Protein AF-A0AAV5I3E5-F1 (afdb_monomer)

Foldseek 3Di:
DDDDDPPPVVVVVVVVPVVVVVVVVVVVVVVVVVVVVVVVVVVVVVVVVVVVVVVVCVVCVVVPPPPVNDPPVPDDPVNVVVVVVVVVVVVVVVVVVVVVVVPDPPPPPPPPPDPDDDDDDDDDDDDDD

Mean predicted aligned error: 20.54 Å

Sequence (129 aa):
MVPSSKHRSGIEKKSNEPEALCGVELKSAVNLVLLTRQHNELFSQLEAEKEKERMWDQMLAPHGTGWWNKPADQLSQDELNQINSLRESVHNVLQQKLRVRDSNPVETSTSTATTANGNGRLRRQRRRR

Structure (mmCIF, N/CA/C/O backbone):
data_AF-A0AAV5I3E5-F1
#
_entry.id   AF-A0AAV5I3E5-F1
#
loop_
_atom_site.group_PDB
_atom_site.id
_atom_site.type_symbol
_atom_site.label_atom_id
_atom_site.label_alt_id
_atom_site.label_comp_id
_atom_site.label_asym_id
_atom_site.label_entity_id
_atom_site.label_seq_id
_atom_site.pdbx_PDB_ins_code
_atom_site.Cartn_x
_atom_site.Cartn_y
_atom_site.Cartn_z
_atom_site.occupancy
_atom_site.B_iso_or_equiv
_atom_site.auth_seq_id
_atom_site.auth_comp_id
_atom_site.auth_asym_id
_atom_site.auth_atom_id
_atom_site.pdbx_PDB_model_num
ATOM 1 N N . MET A 1 1 ? 28.102 -6.364 -84.288 1.00 38.59 1 MET A N 1
ATOM 2 C CA . MET A 1 1 ? 27.951 -7.516 -83.370 1.00 38.59 1 MET A CA 1
ATOM 3 C C . MET A 1 1 ? 27.974 -6.996 -81.946 1.00 38.59 1 MET A C 1
ATOM 5 O O . MET A 1 1 ? 28.990 -6.464 -81.531 1.00 38.59 1 MET A O 1
ATOM 9 N N . VAL A 1 2 ? 26.853 -7.094 -81.232 1.00 53.25 2 VAL A N 1
ATOM 10 C CA . VAL A 1 2 ? 26.771 -6.828 -79.787 1.00 53.25 2 VAL A CA 1
ATOM 11 C C . VAL A 1 2 ? 26.312 -8.119 -79.124 1.00 53.25 2 VAL A C 1
ATOM 13 O O . VAL A 1 2 ? 25.297 -8.670 -79.550 1.00 53.25 2 VAL A O 1
ATOM 16 N N . PRO A 1 3 ? 27.019 -8.583 -78.083 1.00 50.06 3 PRO A N 1
ATOM 17 C CA . PRO A 1 3 ? 26.295 -9.177 -76.969 1.00 50.06 3 PRO A CA 1
ATOM 18 C C . PRO A 1 3 ? 26.981 -8.869 -75.627 1.00 50.06 3 PRO A C 1
ATOM 20 O O . PRO A 1 3 ? 27.717 -9.692 -75.103 1.00 50.06 3 PRO A O 1
ATOM 23 N N . SER A 1 4 ? 26.698 -7.709 -75.029 1.00 49.34 4 SER A N 1
ATOM 24 C CA . SER A 1 4 ? 27.114 -7.401 -73.646 1.00 49.34 4 SER A CA 1
ATOM 25 C C . SER A 1 4 ? 25.978 -6.738 -72.872 1.00 49.34 4 SER A C 1
ATOM 27 O O . SER A 1 4 ? 26.098 -5.617 -72.399 1.00 49.34 4 SER A O 1
ATOM 29 N N . SER A 1 5 ? 24.823 -7.402 -72.788 1.00 54.69 5 SER A N 1
ATOM 30 C CA . SER A 1 5 ? 23.676 -6.880 -72.019 1.00 54.69 5 SER A CA 1
ATOM 31 C C . SER A 1 5 ? 23.059 -7.901 -71.050 1.00 54.69 5 SER A C 1
ATOM 33 O O . SER A 1 5 ? 22.254 -7.539 -70.202 1.00 54.69 5 SER A O 1
ATOM 35 N N . LYS A 1 6 ? 23.484 -9.174 -71.075 1.00 56.75 6 LYS A N 1
ATOM 36 C CA . LYS A 1 6 ? 22.843 -10.240 -70.276 1.00 56.75 6 LYS A CA 1
ATOM 37 C C . LYS A 1 6 ? 23.505 -10.593 -68.942 1.00 56.75 6 LYS A C 1
ATOM 39 O O . LYS A 1 6 ? 22.878 -11.275 -68.143 1.00 56.75 6 LYS A O 1
ATOM 44 N N . HIS A 1 7 ? 24.708 -10.095 -68.650 1.00 52.94 7 HIS A N 1
ATOM 45 C CA . HIS A 1 7 ? 25.375 -10.372 -67.367 1.00 52.94 7 HIS A CA 1
ATOM 46 C C . HIS A 1 7 ? 25.191 -9.285 -66.302 1.00 52.94 7 HIS A C 1
ATOM 48 O O . HIS A 1 7 ? 25.436 -9.554 -65.132 1.00 52.94 7 HIS A O 1
ATOM 54 N N . ARG A 1 8 ? 24.715 -8.083 -66.655 1.00 49.44 8 ARG A N 1
ATOM 55 C CA . ARG A 1 8 ? 24.600 -6.975 -65.688 1.00 49.44 8 ARG A CA 1
ATOM 56 C C . ARG A 1 8 ? 23.406 -7.127 -64.734 1.00 49.44 8 ARG A C 1
ATOM 58 O O . ARG A 1 8 ? 23.521 -6.798 -63.561 1.00 49.44 8 ARG A O 1
ATOM 65 N N . SER A 1 9 ? 22.298 -7.721 -65.188 1.00 54.50 9 SER A N 1
ATOM 66 C CA . SER A 1 9 ? 21.077 -7.862 -64.374 1.00 54.50 9 SER A CA 1
ATOM 67 C C . SER A 1 9 ? 21.142 -8.959 -63.302 1.00 54.50 9 SER A C 1
ATOM 69 O O . SER A 1 9 ? 20.254 -9.037 -62.456 1.00 54.50 9 SER A O 1
ATOM 71 N N . GLY A 1 10 ? 22.145 -9.845 -63.350 1.00 51.12 10 GLY A N 1
ATOM 72 C CA . GLY A 1 10 ? 22.320 -10.921 -62.366 1.00 51.12 10 GLY A CA 1
ATOM 73 C C . GLY A 1 10 ? 23.132 -10.510 -61.137 1.00 51.12 10 GLY A C 1
ATOM 74 O O . GLY A 1 10 ? 23.015 -11.145 -60.092 1.00 51.12 10 GLY A O 1
ATOM 75 N N . ILE A 1 11 ? 23.943 -9.456 -61.254 1.00 53.44 11 ILE A N 1
ATOM 76 C CA . ILE A 1 11 ? 24.866 -9.014 -60.199 1.00 53.44 11 ILE A CA 1
ATOM 77 C C . ILE A 1 11 ? 24.161 -8.011 -59.276 1.00 53.44 11 ILE A C 1
ATOM 79 O O . ILE A 1 11 ? 24.273 -8.110 -58.060 1.00 53.44 11 ILE A O 1
ATOM 83 N N . GLU A 1 12 ? 23.324 -7.132 -59.833 1.00 52.16 12 GLU A N 1
ATOM 84 C CA . GLU A 1 12 ? 22.572 -6.133 -59.056 1.00 52.16 12 GLU A CA 1
ATOM 85 C C . GLU A 1 12 ? 21.442 -6.752 -58.207 1.00 52.16 12 GLU A C 1
ATOM 87 O O . GLU A 1 12 ? 21.050 -6.182 -57.195 1.00 52.16 12 GLU A O 1
ATOM 92 N N . LYS A 1 13 ? 20.957 -7.958 -58.546 1.00 54.66 13 LYS A N 1
ATOM 93 C CA . LYS A 1 13 ? 19.982 -8.678 -57.703 1.00 54.66 13 LYS A CA 1
ATOM 94 C C . LYS A 1 13 ? 20.605 -9.332 -56.466 1.00 54.66 13 LYS A C 1
ATOM 96 O O . LYS A 1 13 ? 19.914 -9.482 -55.470 1.00 54.66 13 LYS A O 1
ATOM 101 N N . LYS A 1 14 ? 21.893 -9.691 -56.508 1.00 52.44 14 LYS A N 1
ATOM 102 C CA . LYS A 1 14 ? 22.585 -10.378 -55.401 1.00 52.44 14 LYS A CA 1
ATOM 103 C C . LYS A 1 14 ? 23.142 -9.427 -54.337 1.00 52.44 14 LYS A C 1
ATOM 105 O O . LYS A 1 14 ? 23.411 -9.869 -53.228 1.00 52.44 14 LYS A O 1
ATOM 110 N N . SER A 1 15 ? 23.298 -8.139 -54.652 1.00 51.66 15 SER A N 1
ATOM 111 C CA . SER A 1 15 ? 23.764 -7.133 -53.684 1.00 51.66 15 SER A CA 1
ATOM 112 C C . SER A 1 15 ? 22.662 -6.565 -52.789 1.00 51.66 15 SER A C 1
ATOM 114 O O . SER A 1 15 ? 22.979 -6.087 -51.709 1.00 51.66 15 SER A O 1
ATOM 116 N N . ASN A 1 16 ? 21.387 -6.662 -53.179 1.00 52.38 16 ASN A N 1
ATOM 117 C CA . ASN A 1 16 ? 20.273 -6.085 -52.406 1.00 52.38 16 ASN A CA 1
ATOM 118 C C . ASN A 1 16 ? 19.629 -7.076 -51.416 1.00 52.38 16 ASN A C 1
ATOM 120 O O . ASN A 1 16 ? 18.794 -6.693 -50.603 1.00 52.38 16 ASN A O 1
ATOM 124 N N . GLU A 1 17 ? 19.990 -8.358 -51.490 1.00 50.38 17 GLU A N 1
ATOM 125 C CA . GLU A 1 17 ? 19.449 -9.428 -50.645 1.00 50.38 17 GLU A CA 1
ATOM 126 C C . GLU A 1 17 ? 20.109 -9.543 -49.244 1.00 50.38 17 GLU A C 1
ATOM 128 O O . GLU A 1 17 ? 19.377 -9.770 -48.278 1.00 50.38 17 GLU A O 1
ATOM 133 N N . PRO A 1 18 ? 21.433 -9.324 -49.047 1.00 52.28 18 PRO A N 1
ATOM 134 C CA . PRO A 1 18 ? 22.036 -9.437 -47.712 1.00 52.28 18 PRO A CA 1
ATOM 135 C C . PRO A 1 18 ? 21.718 -8.252 -46.781 1.00 52.28 18 PRO A C 1
ATOM 137 O O . PRO A 1 18 ? 21.703 -8.419 -45.562 1.00 52.28 18 PRO A O 1
ATOM 140 N N . GLU A 1 19 ? 21.419 -7.065 -47.321 1.00 50.47 19 GLU A N 1
ATOM 141 C CA . GLU A 1 19 ? 21.086 -5.880 -46.510 1.00 50.47 19 GLU A CA 1
ATOM 142 C C . GLU A 1 19 ? 19.717 -6.007 -45.820 1.00 50.47 19 GLU A C 1
ATOM 144 O O . GLU A 1 19 ? 19.537 -5.554 -44.686 1.00 50.47 19 GLU A O 1
ATOM 149 N N . ALA A 1 20 ? 18.761 -6.685 -46.463 1.00 54.69 20 ALA A N 1
ATOM 150 C CA . ALA A 1 20 ? 17.435 -6.917 -45.899 1.00 54.69 20 ALA A CA 1
ATOM 151 C C . ALA A 1 20 ? 17.461 -7.900 -44.714 1.00 54.69 20 ALA A C 1
ATOM 153 O O . ALA A 1 20 ? 16.724 -7.707 -43.746 1.00 54.69 20 ALA A O 1
ATOM 154 N N . LEU A 1 21 ? 18.330 -8.918 -44.759 1.00 54.97 21 LEU A N 1
ATOM 155 C CA . LEU A 1 21 ? 18.473 -9.920 -43.695 1.00 54.97 21 LEU A CA 1
ATOM 156 C C . LEU A 1 21 ? 19.111 -9.323 -42.429 1.00 54.97 21 LEU A C 1
ATOM 158 O O . LEU A 1 21 ? 18.568 -9.487 -41.337 1.00 54.97 21 LEU A O 1
ATOM 162 N N . CYS A 1 22 ? 20.168 -8.518 -42.582 1.00 64.25 22 CYS A N 1
ATOM 163 C CA . CYS A 1 22 ? 20.803 -7.798 -41.469 1.00 64.25 22 CYS A CA 1
ATOM 164 C C . CYS A 1 22 ? 19.828 -6.818 -40.783 1.00 64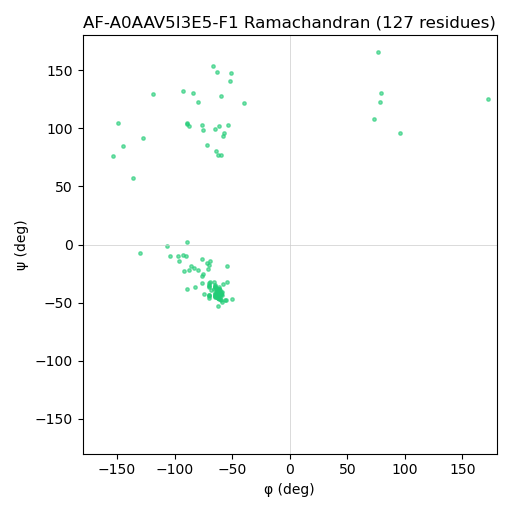.25 22 CYS A C 1
ATOM 166 O O . CYS A 1 22 ? 19.778 -6.712 -39.557 1.00 64.25 22 CYS A O 1
ATOM 168 N N . GLY A 1 23 ? 18.974 -6.144 -41.562 1.00 63.12 23 GLY A N 1
ATOM 169 C CA . GLY A 1 23 ? 17.972 -5.221 -41.026 1.00 63.12 23 GLY A CA 1
ATOM 170 C C . GLY A 1 23 ? 16.889 -5.888 -40.166 1.00 63.12 23 GLY A C 1
ATOM 171 O O . GLY A 1 23 ? 16.393 -5.267 -39.225 1.00 63.12 23 GLY A O 1
ATOM 172 N N . VAL A 1 24 ? 16.510 -7.136 -40.459 1.00 70.62 24 VAL A N 1
ATOM 173 C CA . VAL A 1 24 ? 15.526 -7.894 -39.662 1.00 70.62 24 VAL A CA 1
ATOM 174 C C . VAL A 1 24 ? 16.144 -8.376 -38.349 1.00 70.62 24 VAL A C 1
ATOM 176 O O . VAL A 1 24 ? 15.527 -8.217 -37.293 1.00 70.62 24 VAL A O 1
ATOM 179 N N . GLU A 1 25 ? 17.376 -8.882 -38.390 1.00 71.31 25 GLU A N 1
ATOM 180 C CA . GLU A 1 25 ? 18.116 -9.317 -37.199 1.00 71.31 25 GLU A CA 1
ATOM 181 C C . GLU A 1 25 ? 18.383 -8.150 -36.237 1.00 71.31 25 GLU A C 1
ATOM 183 O O . GLU A 1 25 ? 18.131 -8.267 -35.036 1.00 71.31 25 GLU A O 1
ATOM 188 N N . LEU A 1 26 ? 18.778 -6.984 -36.763 1.00 74.00 26 LEU A N 1
ATOM 189 C CA . LEU A 1 26 ? 18.964 -5.766 -35.970 1.00 74.00 26 LEU A CA 1
ATOM 190 C C . LEU A 1 26 ? 17.660 -5.286 -35.322 1.00 74.00 26 LEU A C 1
ATOM 192 O O . LEU A 1 26 ? 17.652 -4.948 -34.140 1.00 74.00 26 LEU A O 1
ATOM 196 N N . LYS A 1 27 ? 16.538 -5.285 -36.053 1.00 80.81 27 LYS A N 1
ATOM 197 C CA . LYS A 1 27 ? 15.224 -4.916 -35.491 1.00 80.81 27 LYS A CA 1
ATOM 198 C C . LYS A 1 27 ? 14.794 -5.873 -34.382 1.00 80.81 27 LYS A C 1
ATOM 200 O O . LYS A 1 27 ? 14.313 -5.424 -33.345 1.00 80.81 27 LYS A O 1
ATOM 205 N N . SER A 1 28 ? 14.987 -7.175 -34.582 1.00 81.31 28 SER A N 1
ATOM 206 C CA . SER A 1 28 ? 14.678 -8.185 -33.569 1.00 81.31 28 SER A CA 1
ATOM 207 C C . SER A 1 28 ? 15.538 -8.002 -32.314 1.00 81.31 28 SER A C 1
ATOM 209 O O . SER A 1 28 ? 15.015 -8.033 -31.201 1.00 81.31 28 SER A O 1
ATOM 211 N N . ALA A 1 29 ? 16.836 -7.738 -32.479 1.00 83.81 29 ALA A N 1
ATOM 212 C CA . ALA A 1 29 ? 17.748 -7.476 -31.369 1.00 83.81 29 ALA A CA 1
ATOM 213 C C . ALA A 1 29 ? 17.379 -6.196 -30.597 1.00 83.81 29 ALA A C 1
ATOM 215 O O . ALA A 1 29 ? 17.322 -6.212 -29.369 1.00 83.81 29 ALA A O 1
ATOM 216 N N . VAL A 1 30 ? 17.062 -5.101 -31.299 1.00 86.25 30 VAL A N 1
ATOM 217 C CA . VAL A 1 30 ? 16.616 -3.840 -30.678 1.00 86.25 30 VAL A CA 1
ATOM 218 C C . VAL A 1 30 ? 15.314 -4.037 -29.900 1.00 86.25 30 VAL A C 1
ATOM 220 O O . VAL A 1 30 ? 15.204 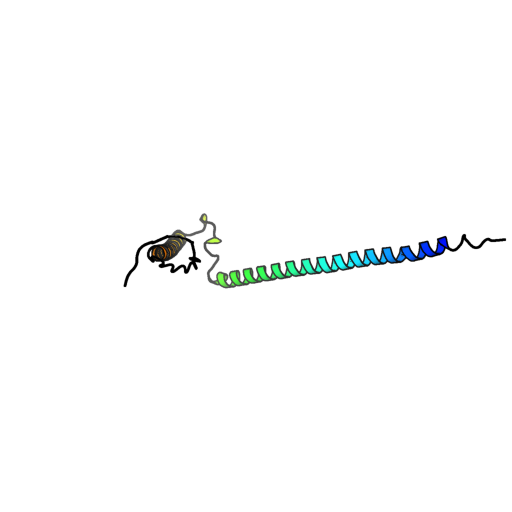-3.572 -28.765 1.00 86.25 30 VAL A O 1
ATOM 223 N N . ASN A 1 31 ? 14.353 -4.770 -30.466 1.00 90.00 31 ASN A N 1
ATOM 224 C CA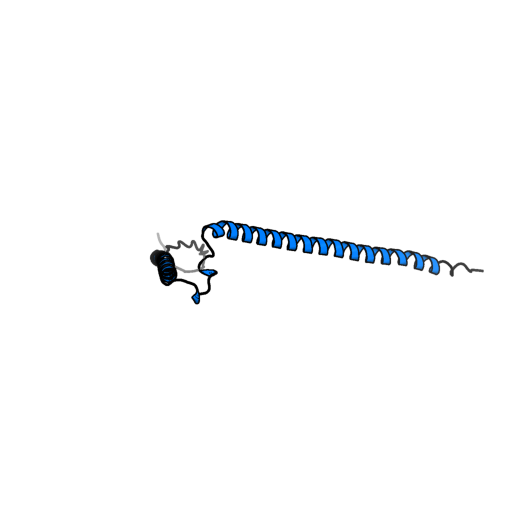 . ASN A 1 31 ? 13.094 -5.079 -29.789 1.00 90.00 31 ASN A CA 1
ATOM 225 C C . ASN A 1 31 ? 13.313 -5.925 -28.530 1.00 90.00 31 ASN A C 1
ATOM 227 O O . ASN A 1 31 ? 12.691 -5.661 -27.504 1.00 90.00 31 ASN A O 1
ATOM 231 N N . LEU A 1 32 ? 14.225 -6.900 -28.576 1.00 90.38 32 LEU A N 1
ATOM 232 C CA . LEU A 1 32 ? 14.568 -7.738 -27.428 1.00 90.38 32 LEU A CA 1
ATOM 233 C C . LEU A 1 32 ? 15.209 -6.918 -26.302 1.00 90.38 32 LEU A C 1
ATOM 235 O O . LEU A 1 32 ? 14.825 -7.060 -25.141 1.00 90.38 32 LEU A O 1
ATOM 239 N N . VAL A 1 33 ? 16.146 -6.025 -26.630 1.00 92.69 33 VAL A N 1
ATOM 240 C CA . VAL A 1 33 ? 16.779 -5.128 -25.650 1.00 92.69 33 VAL A CA 1
ATOM 241 C C . VAL A 1 33 ? 15.754 -4.179 -25.031 1.00 92.69 33 VAL A C 1
ATOM 243 O O . VAL A 1 33 ? 15.747 -3.992 -23.813 1.00 92.69 33 VAL A O 1
ATOM 246 N N . LEU A 1 34 ? 14.861 -3.606 -25.841 1.00 92.12 34 LEU A N 1
ATOM 247 C CA . LEU A 1 34 ? 13.807 -2.722 -25.347 1.00 92.12 34 LEU A CA 1
ATOM 248 C C . LEU A 1 34 ? 12.841 -3.464 -24.419 1.00 92.12 34 LEU A C 1
ATOM 250 O O . LEU A 1 34 ? 12.532 -2.966 -23.337 1.00 92.12 34 LEU A O 1
ATOM 254 N N . LEU A 1 35 ? 12.415 -4.664 -24.810 1.00 93.19 35 LEU A N 1
ATOM 255 C CA . LEU A 1 35 ? 11.531 -5.500 -24.004 1.00 93.19 35 LEU A CA 1
ATOM 256 C C . LEU A 1 35 ? 12.193 -5.902 -22.682 1.00 93.19 35 LEU A C 1
ATOM 258 O O . LEU A 1 35 ? 11.573 -5.822 -21.626 1.00 93.19 35 LEU A O 1
ATOM 262 N N . THR A 1 36 ? 13.476 -6.263 -22.723 1.00 94.50 36 THR A N 1
ATOM 263 C CA . THR A 1 36 ? 14.264 -6.599 -21.528 1.00 94.50 36 THR A CA 1
ATOM 264 C C . THR A 1 36 ? 14.373 -5.398 -20.593 1.00 94.50 36 THR A C 1
ATOM 266 O O . THR A 1 36 ? 14.216 -5.529 -19.382 1.00 94.50 36 THR A O 1
ATOM 269 N N . ARG A 1 37 ? 14.582 -4.199 -21.147 1.00 94.88 37 ARG A N 1
ATOM 270 C CA . ARG A 1 37 ? 14.594 -2.958 -20.370 1.00 94.88 37 ARG A CA 1
ATOM 271 C C . ARG A 1 37 ? 13.244 -2.693 -19.705 1.00 94.88 37 ARG A C 1
ATOM 273 O O . ARG A 1 37 ? 13.225 -2.357 -18.529 1.00 94.88 37 ARG A O 1
ATOM 280 N N . GLN A 1 38 ? 12.138 -2.845 -20.432 1.00 95.44 38 GLN A N 1
ATOM 281 C CA . GLN A 1 38 ? 10.793 -2.673 -19.872 1.00 95.44 38 GLN A CA 1
ATOM 282 C C . GLN A 1 38 ? 10.508 -3.683 -18.760 1.00 95.44 38 GLN A C 1
ATOM 284 O O . GLN A 1 38 ? 9.992 -3.310 -17.712 1.00 95.44 38 GLN A O 1
ATOM 289 N N . HIS A 1 39 ? 10.889 -4.943 -18.966 1.00 95.06 39 HIS A N 1
ATOM 290 C CA . HIS A 1 39 ? 10.771 -5.976 -17.946 1.00 95.06 39 HIS A CA 1
ATOM 291 C C . HIS A 1 39 ? 11.564 -5.608 -16.687 1.00 95.06 39 HIS A C 1
ATOM 293 O O . HIS A 1 39 ? 11.016 -5.643 -15.592 1.00 95.06 39 HIS A O 1
ATOM 299 N N . ASN A 1 40 ? 12.828 -5.207 -16.836 1.00 95.75 40 ASN A N 1
ATOM 300 C CA . ASN A 1 40 ? 13.679 -4.846 -15.702 1.00 95.75 40 ASN A CA 1
ATOM 301 C C . ASN A 1 40 ? 13.171 -3.606 -14.959 1.00 95.75 40 ASN A C 1
ATOM 303 O O . ASN A 1 40 ? 13.248 -3.560 -13.736 1.00 95.75 40 ASN A O 1
ATOM 307 N N . GLU A 1 41 ? 12.628 -2.625 -15.680 1.00 96.44 41 GLU A N 1
ATOM 308 C CA . GLU A 1 41 ? 12.006 -1.441 -15.087 1.00 96.44 41 GLU A CA 1
ATOM 309 C C . GLU A 1 41 ? 10.791 -1.825 -14.232 1.00 96.44 41 GLU A C 1
ATOM 311 O O . GLU A 1 41 ? 10.734 -1.498 -13.049 1.00 96.44 41 GLU A O 1
ATOM 316 N N . LEU A 1 42 ? 9.851 -2.588 -14.800 1.00 95.81 42 LEU A N 1
ATOM 317 C CA . LEU A 1 42 ? 8.669 -3.059 -14.072 1.00 95.81 42 LEU A CA 1
ATOM 318 C C . LEU A 1 42 ? 9.050 -3.956 -12.890 1.00 95.81 42 LEU A C 1
ATOM 320 O O . LEU A 1 42 ? 8.461 -3.856 -11.816 1.00 95.81 42 LEU A O 1
ATOM 324 N N . PHE A 1 43 ? 10.065 -4.800 -13.062 1.00 96.44 43 PHE A N 1
ATOM 325 C CA . PHE A 1 43 ? 10.583 -5.648 -11.998 1.00 96.44 43 PHE A CA 1
ATOM 326 C C . PHE A 1 43 ? 11.197 -4.821 -10.861 1.00 96.44 43 PHE A C 1
ATOM 328 O O . PHE A 1 43 ? 10.936 -5.095 -9.694 1.00 96.44 43 PHE A O 1
ATOM 335 N N . SER A 1 44 ? 11.953 -3.765 -11.178 1.00 95.31 44 SER A N 1
ATOM 336 C CA . SER A 1 44 ? 12.506 -2.857 -10.169 1.00 95.31 44 SER A CA 1
ATOM 337 C C . SER A 1 44 ? 11.415 -2.107 -9.408 1.00 95.31 44 SER A C 1
ATOM 339 O O . SER A 1 44 ? 11.552 -1.893 -8.205 1.00 95.31 44 SER A O 1
ATOM 341 N N . GLN A 1 45 ? 10.343 -1.695 -10.088 1.00 96.31 45 GLN A N 1
ATOM 342 C CA . GLN A 1 45 ? 9.199 -1.048 -9.443 1.00 96.31 45 GLN A CA 1
ATOM 343 C C . GLN A 1 45 ? 8.483 -2.012 -8.496 1.00 96.31 45 GLN A C 1
ATOM 345 O O . GLN A 1 45 ? 8.185 -1.642 -7.362 1.00 96.31 45 GLN A O 1
ATOM 350 N N . LEU A 1 46 ? 8.287 -3.261 -8.925 1.00 96.12 46 LEU A N 1
ATOM 351 C CA . LEU A 1 46 ? 7.695 -4.308 -8.099 1.00 96.12 46 LEU A CA 1
ATOM 352 C C . LEU A 1 46 ? 8.533 -4.590 -6.847 1.00 96.12 46 LEU A C 1
ATOM 354 O O . LEU A 1 46 ? 7.991 -4.664 -5.749 1.00 96.12 46 LEU A O 1
ATOM 358 N N . GLU A 1 47 ? 9.851 -4.732 -6.986 1.00 95.56 47 GLU A N 1
ATOM 359 C CA . GLU A 1 47 ? 10.732 -4.947 -5.834 1.00 95.56 47 GLU A CA 1
ATOM 360 C C . GLU A 1 47 ? 10.745 -3.733 -4.894 1.00 95.56 47 GLU A C 1
ATOM 362 O O . GLU A 1 47 ? 10.719 -3.901 -3.678 1.00 95.56 47 GLU A O 1
ATOM 367 N N . ALA A 1 48 ? 10.681 -2.507 -5.425 1.00 94.56 48 ALA A N 1
ATOM 368 C CA . ALA A 1 48 ? 10.548 -1.308 -4.601 1.00 94.56 48 ALA A CA 1
ATOM 369 C C . ALA A 1 48 ? 9.211 -1.256 -3.837 1.00 94.56 48 ALA A C 1
ATOM 371 O O . ALA A 1 48 ? 9.170 -0.763 -2.711 1.00 94.56 48 ALA A O 1
ATOM 372 N N . GLU A 1 49 ? 8.113 -1.740 -4.422 1.00 93.75 49 GLU A N 1
ATOM 373 C CA . GLU A 1 49 ? 6.830 -1.861 -3.720 1.00 93.75 49 GLU A CA 1
ATOM 374 C C . GLU A 1 49 ? 6.848 -2.952 -2.652 1.00 93.75 49 GLU A C 1
ATOM 376 O O . GLU A 1 49 ? 6.418 -2.689 -1.531 1.00 93.75 49 GLU A O 1
ATOM 381 N N . LYS A 1 50 ? 7.415 -4.125 -2.945 1.00 94.12 50 LYS A N 1
A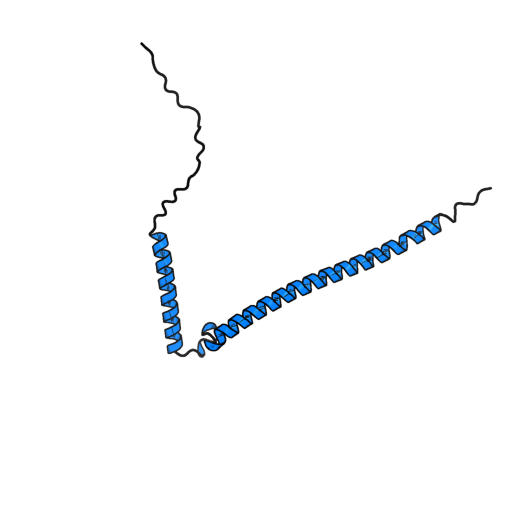TOM 382 C CA . LYS A 1 50 ? 7.592 -5.187 -1.945 1.00 94.12 50 LYS A CA 1
ATOM 383 C C . LYS A 1 50 ? 8.478 -4.751 -0.786 1.00 94.12 50 LYS A C 1
ATOM 385 O O . LYS A 1 50 ? 8.226 -5.130 0.353 1.00 94.12 50 LYS A O 1
ATOM 390 N N . GLU A 1 51 ? 9.514 -3.959 -1.049 1.00 92.38 51 GLU A N 1
ATOM 391 C CA . GLU A 1 51 ? 10.365 -3.440 0.020 1.00 92.38 51 GLU A CA 1
ATOM 392 C C . GLU A 1 51 ? 9.608 -2.427 0.881 1.00 92.38 51 GLU A C 1
ATOM 394 O O . GLU A 1 51 ? 9.700 -2.468 2.105 1.00 92.38 51 GLU A O 1
ATOM 399 N N . LYS A 1 52 ? 8.774 -1.570 0.274 1.00 91.81 52 LYS A N 1
ATOM 400 C CA . LYS A 1 52 ? 7.864 -0.706 1.040 1.00 91.81 52 LYS A CA 1
ATOM 401 C C . LYS A 1 52 ? 6.912 -1.537 1.892 1.00 91.81 52 LYS A C 1
ATOM 403 O O . LYS A 1 52 ? 6.765 -1.235 3.070 1.00 91.81 52 LYS A O 1
ATOM 408 N N . GLU A 1 53 ? 6.284 -2.562 1.323 1.00 86.25 53 GLU A N 1
ATOM 409 C CA . GLU A 1 53 ? 5.413 -3.490 2.053 1.00 86.25 53 GLU A CA 1
ATOM 410 C C . GLU A 1 53 ? 6.156 -4.115 3.237 1.00 86.25 53 GLU A C 1
ATOM 412 O O . GLU A 1 53 ? 5.686 -4.012 4.365 1.00 86.25 53 GLU A O 1
ATOM 417 N N . ARG A 1 54 ? 7.378 -4.619 3.028 1.00 87.56 54 ARG A N 1
ATOM 418 C CA . ARG A 1 54 ? 8.233 -5.134 4.105 1.00 87.56 54 ARG A CA 1
ATOM 419 C C . ARG A 1 54 ? 8.553 -4.105 5.178 1.00 87.56 54 ARG A C 1
ATOM 421 O O . ARG A 1 54 ? 8.564 -4.453 6.355 1.00 87.56 54 ARG A O 1
ATOM 428 N N . MET A 1 55 ? 8.820 -2.858 4.801 1.00 87.25 55 MET A N 1
ATOM 429 C CA . MET A 1 55 ? 9.046 -1.783 5.767 1.00 87.25 55 MET A CA 1
ATOM 430 C C . MET A 1 55 ? 7.796 -1.528 6.614 1.00 87.25 55 MET A C 1
ATOM 432 O O . MET A 1 55 ? 7.906 -1.392 7.832 1.00 87.25 55 MET A O 1
ATOM 436 N N . TRP A 1 56 ? 6.613 -1.485 5.993 1.00 82.44 56 TRP A N 1
ATOM 437 C CA . TRP A 1 56 ? 5.345 -1.339 6.710 1.00 82.44 56 TRP A CA 1
ATOM 438 C C . TRP A 1 56 ? 5.077 -2.539 7.613 1.00 82.44 56 TRP A C 1
ATOM 440 O O . TRP A 1 56 ? 4.766 -2.344 8.785 1.00 82.44 56 TRP A O 1
ATOM 450 N N . ASP A 1 57 ? 5.280 -3.756 7.117 1.00 81.12 57 ASP A N 1
ATOM 451 C CA . ASP A 1 57 ? 5.147 -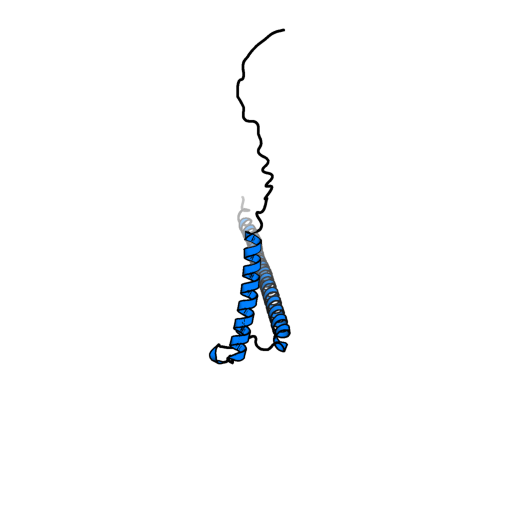4.985 7.892 1.00 81.12 57 ASP A CA 1
ATOM 452 C C . ASP A 1 57 ? 6.110 -5.008 9.075 1.00 81.12 57 ASP A C 1
ATOM 454 O O . ASP A 1 57 ? 5.713 -5.380 10.171 1.00 81.12 57 ASP A O 1
ATOM 458 N N . GLN A 1 58 ? 7.356 -4.564 8.908 1.00 82.69 58 GLN A N 1
ATOM 459 C CA . GLN A 1 58 ? 8.328 -4.494 9.997 1.00 82.69 58 GLN A CA 1
ATOM 460 C C . GLN A 1 58 ? 7.987 -3.397 11.013 1.00 82.69 58 GLN A C 1
ATOM 462 O O . GLN A 1 58 ? 8.178 -3.593 12.213 1.00 82.69 58 GLN A O 1
ATOM 467 N N . MET A 1 59 ? 7.459 -2.258 10.559 1.00 77.06 59 MET A N 1
ATOM 468 C CA . MET A 1 59 ? 6.991 -1.178 11.432 1.00 77.06 59 MET A CA 1
ATOM 469 C C . MET A 1 59 ? 5.728 -1.577 12.206 1.00 77.06 59 MET A C 1
ATOM 471 O O . MET A 1 59 ? 5.534 -1.150 13.344 1.00 77.06 59 MET A O 1
ATOM 475 N N . LEU A 1 60 ? 4.883 -2.414 11.604 1.00 70.81 60 LEU A N 1
ATOM 476 C CA . LEU A 1 60 ? 3.620 -2.870 12.170 1.00 70.81 60 LEU A CA 1
ATOM 477 C C . LEU A 1 60 ? 3.750 -4.184 12.958 1.00 70.81 60 LEU A C 1
ATOM 479 O O . LEU A 1 60 ? 2.962 -4.424 13.867 1.00 70.81 60 LEU A O 1
ATOM 483 N N . ALA A 1 61 ? 4.774 -4.998 12.688 1.00 67.50 61 ALA A N 1
ATOM 484 C CA . ALA A 1 61 ? 5.093 -6.234 13.403 1.00 67.50 61 ALA A CA 1
ATOM 485 C C . ALA A 1 61 ? 5.134 -6.078 14.936 1.00 67.50 61 ALA A C 1
ATOM 487 O O . ALA A 1 61 ? 4.502 -6.890 15.616 1.00 67.50 61 ALA A O 1
ATOM 488 N N . PRO A 1 62 ? 5.795 -5.055 15.523 1.00 65.88 62 PRO A N 1
ATOM 489 C CA . PRO A 1 62 ? 5.769 -4.853 16.973 1.00 65.88 62 PRO A CA 1
ATOM 490 C C . PRO A 1 62 ? 4.399 -4.395 17.493 1.00 65.88 62 PRO A C 1
ATOM 492 O O . PRO A 1 62 ? 4.133 -4.517 18.685 1.00 65.88 62 PRO A O 1
ATOM 495 N N . HIS A 1 63 ? 3.523 -3.890 16.620 1.00 59.56 63 HIS A N 1
ATOM 496 C CA . HIS A 1 63 ? 2.166 -3.464 16.961 1.00 59.56 63 HIS A CA 1
ATOM 497 C C . HIS A 1 63 ? 1.129 -4.602 16.843 1.00 59.56 63 HIS A C 1
ATOM 499 O O . HIS A 1 63 ? -0.058 -4.386 17.107 1.00 59.56 63 HIS A O 1
ATOM 505 N N . GLY A 1 64 ? 1.585 -5.815 16.499 1.00 62.22 64 GLY A N 1
ATOM 506 C CA . GLY A 1 64 ? 0.757 -6.992 16.259 1.00 62.22 64 GLY A CA 1
ATOM 507 C C . GLY A 1 64 ? 0.056 -6.951 14.902 1.00 62.22 64 GLY A C 1
ATOM 508 O O . GLY A 1 64 ? -0.028 -5.914 14.247 1.00 62.22 64 GLY A O 1
ATOM 509 N N . THR A 1 65 ? -0.470 -8.101 14.469 1.00 64.56 65 THR A N 1
ATOM 510 C CA . THR A 1 65 ? -1.396 -8.189 13.335 1.00 64.56 65 THR A CA 1
ATOM 511 C C . THR A 1 65 ? -2.545 -7.219 13.599 1.00 64.56 65 THR A C 1
ATOM 513 O O . THR A 1 65 ? -3.385 -7.483 14.462 1.00 64.56 65 THR A O 1
ATOM 516 N N . GLY A 1 66 ? -2.518 -6.065 12.922 1.00 66.19 66 GLY A N 1
ATOM 517 C CA . GLY A 1 66 ? -3.490 -4.998 13.125 1.00 66.19 66 GLY A CA 1
ATOM 518 C C . GLY A 1 66 ? -4.905 -5.555 13.046 1.00 66.19 66 GLY A C 1
ATOM 519 O O . GLY A 1 66 ? -5.162 -6.517 12.324 1.00 66.19 66 GLY A O 1
ATOM 520 N N . TRP A 1 67 ? -5.833 -4.973 13.797 1.00 66.38 67 TRP A N 1
ATOM 521 C CA . TRP A 1 67 ? -7.223 -5.432 13.848 1.00 66.38 67 TRP A CA 1
ATOM 522 C C . TRP A 1 67 ? -7.899 -5.529 12.466 1.00 66.38 67 TRP A C 1
ATOM 524 O O . TRP A 1 67 ? -8.882 -6.243 12.323 1.00 66.38 67 TRP A O 1
ATOM 534 N N . TRP A 1 68 ? -7.353 -4.864 11.442 1.00 69.75 68 TRP A N 1
ATOM 535 C CA . TRP A 1 68 ? -7.764 -4.974 10.038 1.00 69.75 68 TRP A CA 1
ATOM 536 C C . TRP A 1 68 ? -7.390 -6.299 9.351 1.00 69.75 68 TRP A C 1
ATOM 538 O O . TRP A 1 68 ? -7.942 -6.609 8.301 1.00 69.75 68 TRP A O 1
ATOM 548 N N . ASN A 1 69 ? -6.481 -7.083 9.930 1.00 68.56 69 ASN A N 1
ATOM 549 C CA . ASN A 1 69 ? -6.028 -8.379 9.417 1.00 68.56 69 ASN A CA 1
ATOM 550 C C . ASN A 1 69 ? -6.626 -9.569 10.189 1.00 68.56 69 ASN A C 1
ATOM 552 O O . ASN A 1 69 ? -6.471 -10.713 9.763 1.00 68.56 69 ASN A O 1
ATOM 556 N N . LYS A 1 70 ? -7.297 -9.325 11.322 1.00 75.75 70 LYS A N 1
ATOM 557 C CA . LYS A 1 70 ? -8.011 -10.366 12.070 1.00 75.75 70 LYS A CA 1
ATOM 558 C C . LYS A 1 70 ? -9.478 -10.407 11.612 1.00 75.75 70 LYS A C 1
ATOM 560 O O . LYS A 1 70 ? -10.113 -9.354 11.545 1.00 75.75 70 LYS A O 1
ATOM 565 N N . PRO A 1 71 ? -10.045 -11.587 11.310 1.00 71.75 71 PRO A N 1
ATOM 566 C CA . PRO A 1 71 ? -11.472 -11.695 11.025 1.00 71.75 71 PRO A CA 1
ATOM 567 C C . PRO A 1 71 ? -12.289 -11.312 12.267 1.00 71.75 71 PRO A C 1
ATOM 569 O O . PRO A 1 71 ? -11.851 -11.541 13.395 1.00 71.75 71 PRO A O 1
ATOM 572 N N . ALA A 1 72 ? -13.482 -10.746 12.058 1.00 66.38 72 ALA A N 1
ATOM 573 C CA . ALA A 1 72 ? -14.330 -10.216 13.133 1.00 66.38 72 ALA A CA 1
ATOM 574 C C . ALA A 1 72 ? -14.627 -11.248 14.237 1.00 66.38 72 ALA A C 1
ATOM 576 O O . ALA A 1 72 ? -14.689 -10.890 15.409 1.00 66.38 72 ALA A O 1
ATOM 577 N N . ASP A 1 73 ? -14.715 -12.528 13.872 1.00 75.06 73 ASP A N 1
ATOM 578 C CA . ASP A 1 73 ? -14.997 -13.641 14.786 1.00 75.06 73 ASP A CA 1
ATOM 579 C C . ASP A 1 73 ? -13.851 -13.937 15.774 1.00 75.06 73 ASP A C 1
ATOM 581 O O . ASP A 1 73 ? -14.036 -14.674 16.740 1.00 75.06 73 ASP A O 1
ATOM 585 N N . GLN A 1 74 ? -12.655 -13.390 15.529 1.00 78.00 74 GLN A N 1
ATOM 586 C CA . GLN A 1 74 ? -11.456 -13.580 16.355 1.00 78.00 74 GLN A CA 1
ATOM 587 C C . GLN A 1 74 ? -11.092 -12.339 17.183 1.00 78.00 74 GLN A C 1
ATOM 589 O O . GLN A 1 74 ? -10.101 -12.375 17.915 1.00 78.00 74 GLN A O 1
ATOM 594 N N . LEU A 1 75 ? -11.849 -11.241 17.070 1.00 75.06 75 LEU A N 1
ATOM 595 C CA . LEU A 1 75 ? -11.655 -10.066 17.918 1.00 75.06 75 LEU A CA 1
ATOM 596 C C . LEU A 1 75 ? -12.386 -10.251 19.248 1.00 75.06 75 LEU A C 1
ATOM 598 O O . LEU A 1 75 ? -13.577 -10.554 19.287 1.00 75.06 75 LEU A O 1
ATOM 602 N N . SER A 1 76 ? -11.680 -10.011 20.349 1.00 81.19 76 SER A N 1
ATOM 603 C CA . SER A 1 76 ? -12.313 -9.910 21.663 1.00 81.19 76 SER A CA 1
ATOM 604 C C . SER A 1 76 ? -13.228 -8.680 21.740 1.00 81.19 76 SER A C 1
ATOM 606 O O . SER A 1 76 ? -13.015 -7.676 21.054 1.00 81.19 76 SER A O 1
ATOM 608 N N . GLN A 1 77 ? -14.244 -8.728 22.607 1.00 81.94 77 GLN A N 1
ATOM 609 C CA . GLN A 1 77 ? -15.170 -7.605 22.807 1.00 81.94 77 GLN A CA 1
ATOM 610 C C . GLN A 1 77 ? -14.441 -6.318 23.231 1.00 81.94 77 GLN A C 1
ATOM 612 O O . GLN A 1 77 ? -14.832 -5.220 22.831 1.00 81.94 77 GLN A O 1
ATOM 617 N N . ASP A 1 78 ? -13.366 -6.453 24.006 1.00 82.31 78 ASP A N 1
ATOM 618 C CA . ASP A 1 78 ? -12.559 -5.328 24.474 1.00 82.31 78 ASP A CA 1
ATOM 619 C C . ASP A 1 78 ? -11.764 -4.682 23.332 1.00 82.31 78 ASP A C 1
ATOM 621 O O . ASP A 1 78 ? -11.774 -3.456 23.198 1.00 82.31 78 ASP A O 1
ATOM 625 N N . GLU A 1 79 ? -11.152 -5.485 22.450 1.00 80.88 79 GLU A N 1
ATOM 626 C CA . GLU A 1 79 ? -10.518 -4.988 21.218 1.00 80.88 79 GLU A CA 1
ATOM 627 C C . GLU A 1 79 ? -11.549 -4.270 20.332 1.00 80.88 79 GLU A C 1
ATOM 629 O O . GLU A 1 79 ? -11.284 -3.179 19.823 1.00 80.88 79 GLU A O 1
ATOM 634 N N . LEU A 1 80 ? -12.755 -4.832 20.194 1.00 83.19 80 LEU A N 1
ATOM 635 C CA . LEU A 1 80 ? -13.839 -4.240 19.408 1.00 83.19 80 LEU A CA 1
ATOM 636 C C . LEU A 1 80 ? -14.249 -2.860 19.946 1.00 83.19 80 LEU A C 1
ATOM 638 O O . LEU A 1 80 ? -14.377 -1.898 19.185 1.00 83.19 80 LEU A O 1
ATOM 642 N N . ASN A 1 81 ? -14.405 -2.744 21.266 1.00 85.69 81 ASN A N 1
ATOM 643 C CA . ASN A 1 81 ? -14.739 -1.490 21.941 1.00 85.69 81 ASN A CA 1
ATOM 644 C C . ASN A 1 81 ? -13.614 -0.451 21.806 1.00 85.69 81 ASN A C 1
ATOM 646 O O . ASN A 1 81 ? -13.881 0.739 21.601 1.00 85.69 81 ASN A O 1
ATOM 650 N N . GLN A 1 82 ? -12.355 -0.889 21.877 1.00 85.44 82 GLN A N 1
ATOM 651 C CA . GLN A 1 82 ? -11.189 -0.029 21.686 1.00 85.44 82 GLN A CA 1
ATOM 652 C C . GLN A 1 82 ? -11.133 0.533 20.258 1.00 85.44 82 GLN A C 1
ATOM 654 O O . GLN A 1 82 ? -10.946 1.739 20.073 1.00 85.44 82 GLN A O 1
ATOM 659 N N . ILE A 1 83 ? -11.374 -0.307 19.248 1.00 83.62 83 ILE A N 1
ATOM 660 C CA . ILE A 1 83 ? -11.444 0.109 17.840 1.00 83.62 83 ILE A CA 1
ATOM 661 C C . ILE A 1 83 ? -12.614 1.068 17.621 1.00 83.62 83 ILE A C 1
ATOM 663 O O . ILE A 1 83 ? -12.460 2.096 16.959 1.00 83.62 83 ILE A O 1
ATOM 667 N N . ASN A 1 84 ? -13.777 0.768 18.203 1.00 86.56 84 ASN A N 1
ATOM 668 C CA . ASN A 1 84 ? -14.961 1.614 18.108 1.00 86.56 84 ASN A CA 1
ATOM 669 C C . ASN A 1 84 ? -14.696 3.018 18.684 1.00 86.56 84 ASN A C 1
ATOM 671 O O . ASN A 1 84 ? -15.017 4.023 18.048 1.00 86.56 84 ASN A O 1
ATOM 675 N N . SER A 1 85 ? -14.010 3.083 19.827 1.00 89.06 85 SER A N 1
ATOM 676 C CA . SER A 1 85 ? -13.597 4.338 20.466 1.00 89.06 85 SER A CA 1
ATOM 677 C C . SER A 1 85 ? -12.597 5.121 19.610 1.00 89.06 85 SER A C 1
ATOM 679 O O . SER A 1 85 ? -12.734 6.335 19.435 1.00 89.06 85 SER A O 1
ATOM 681 N N . LEU A 1 86 ? -11.609 4.440 19.013 1.00 88.00 86 LEU A N 1
ATOM 682 C CA . LEU A 1 86 ? -10.652 5.075 18.104 1.00 88.00 86 LEU A CA 1
ATOM 683 C C . LEU A 1 86 ? -11.363 5.650 16.872 1.00 88.00 86 LEU A C 1
ATOM 685 O O . LEU A 1 86 ? -11.133 6.808 16.518 1.00 88.00 86 LEU A O 1
ATOM 689 N N . ARG A 1 87 ? -12.270 4.878 16.259 1.00 89.00 87 ARG A N 1
ATOM 690 C CA . ARG A 1 87 ? -13.084 5.317 15.116 1.00 89.00 87 ARG A CA 1
ATOM 691 C C . ARG A 1 87 ? -13.867 6.581 15.453 1.00 89.00 87 ARG A C 1
ATOM 693 O O . ARG A 1 87 ? -13.853 7.531 14.675 1.00 89.00 87 ARG A O 1
ATOM 700 N N . GLU A 1 88 ? -14.532 6.600 16.604 1.00 92.69 88 GLU A N 1
ATOM 701 C CA . GLU A 1 88 ? -15.298 7.758 17.067 1.00 92.69 88 GLU A CA 1
ATOM 702 C C . GLU A 1 88 ? -14.401 8.975 17.302 1.00 92.69 88 GLU A C 1
ATOM 704 O O . GLU A 1 88 ? -14.754 10.074 16.882 1.00 92.69 88 GLU A O 1
ATOM 709 N N . SER A 1 89 ? -13.207 8.793 17.872 1.00 93.31 89 SER A N 1
ATOM 710 C CA . SER A 1 89 ? -12.257 9.896 18.063 1.00 93.31 89 SER A CA 1
ATOM 711 C C . SER A 1 89 ? -11.813 10.520 16.733 1.00 93.31 89 SER A C 1
ATOM 713 O O . SER A 1 89 ? -11.865 11.741 16.575 1.00 93.31 89 SER A O 1
ATOM 715 N N . VAL A 1 90 ? -11.465 9.694 15.739 1.00 92.44 90 VAL A N 1
ATOM 716 C CA . VAL A 1 90 ? -11.063 10.152 14.401 1.00 92.44 90 VAL A CA 1
ATOM 717 C C . VAL A 1 90 ? -12.232 10.838 13.707 1.00 92.44 90 VAL A C 1
ATOM 719 O O . VAL A 1 90 ? -12.076 11.932 13.166 1.00 92.44 90 VAL A O 1
ATOM 722 N N . HIS A 1 91 ? -13.419 10.238 13.766 1.00 93.81 91 HIS A N 1
ATOM 723 C CA . HIS A 1 91 ? -14.634 10.820 13.213 1.00 93.81 91 HIS A CA 1
ATOM 724 C C . HIS A 1 91 ? -14.941 12.189 13.838 1.00 93.81 91 HIS A C 1
ATOM 726 O O . HIS A 1 91 ? -15.218 13.141 13.112 1.00 93.81 91 HIS A O 1
ATOM 732 N N . ASN A 1 92 ? -14.804 12.330 15.156 1.00 94.00 92 ASN A N 1
ATOM 733 C CA . ASN A 1 92 ? -15.005 13.600 15.851 1.00 94.00 92 ASN A CA 1
ATOM 734 C C . ASN A 1 92 ? -13.978 14.658 15.425 1.00 94.00 92 ASN A C 1
ATOM 736 O O . ASN A 1 92 ? -14.357 15.798 15.160 1.00 94.00 92 ASN A O 1
ATOM 740 N N . VAL A 1 93 ? -12.700 14.291 15.287 1.00 94.94 93 VAL A N 1
ATOM 741 C CA . VAL A 1 93 ? -11.651 15.200 14.788 1.00 94.94 93 VAL A CA 1
ATOM 742 C C . VAL A 1 93 ? -11.947 15.656 13.359 1.00 94.94 93 VAL A C 1
ATOM 744 O O . VAL A 1 93 ? -11.822 16.841 13.044 1.00 94.94 93 VAL A O 1
ATOM 747 N N . LEU A 1 94 ? -12.362 14.740 12.483 1.00 92.81 94 LEU A N 1
ATOM 748 C CA . LEU A 1 94 ? -12.727 15.072 11.107 1.00 92.81 94 LEU A CA 1
ATOM 749 C C . LEU A 1 94 ? -13.961 15.977 11.060 1.00 92.81 94 LEU A C 1
ATOM 751 O O . LEU A 1 94 ? -13.945 16.986 10.355 1.00 92.81 94 LEU A O 1
ATOM 755 N N . GLN A 1 95 ? -14.991 15.679 11.856 1.00 92.25 95 GLN A N 1
ATOM 756 C CA . GLN A 1 95 ? -16.168 16.536 11.973 1.00 92.25 95 GLN A CA 1
ATOM 757 C C . GLN A 1 95 ? -15.810 17.936 12.474 1.00 92.25 95 GLN A C 1
ATOM 759 O O . GLN A 1 95 ? -16.312 18.913 11.928 1.00 92.25 95 GLN A O 1
ATOM 764 N N . GLN A 1 96 ? -14.933 18.060 13.472 1.00 90.81 96 GLN A N 1
ATOM 765 C CA . GLN A 1 96 ? -14.462 19.363 13.946 1.00 90.81 96 GLN A CA 1
ATOM 766 C C . GLN A 1 96 ? -13.744 20.134 12.836 1.00 90.81 96 GLN A C 1
ATOM 768 O O . GLN A 1 96 ? -14.060 21.298 12.601 1.00 90.81 96 GLN A O 1
ATOM 773 N N . LYS A 1 97 ? -12.828 19.487 12.105 1.00 89.50 97 LYS A N 1
ATOM 774 C CA . LYS A 1 97 ? -12.108 20.123 10.990 1.00 89.50 97 LYS A CA 1
ATOM 775 C C . LYS A 1 97 ? -13.041 20.589 9.873 1.00 89.50 97 LYS A C 1
ATOM 777 O O . LYS A 1 97 ? -12.820 21.659 9.312 1.00 89.50 97 LYS A O 1
ATOM 782 N N . LEU A 1 98 ? -14.079 19.815 9.563 1.00 86.62 98 LEU A N 1
ATOM 783 C CA . LEU A 1 98 ? -15.082 20.188 8.564 1.00 86.62 98 LEU A CA 1
ATOM 784 C C . LEU A 1 98 ? -15.958 21.350 9.053 1.00 86.62 98 LEU A C 1
ATOM 786 O O . LEU A 1 98 ? -16.090 22.344 8.348 1.00 86.62 98 LEU A O 1
ATOM 790 N N . ARG A 1 99 ? -16.446 21.305 10.299 1.00 80.88 99 ARG A N 1
ATOM 791 C CA . ARG A 1 99 ? -17.246 22.394 10.894 1.00 80.88 99 ARG A CA 1
ATOM 792 C C . ARG A 1 99 ? -16.484 23.722 10.967 1.00 80.88 99 ARG A C 1
ATOM 794 O O . ARG A 1 99 ? -17.069 24.771 10.711 1.00 80.88 99 ARG A O 1
ATOM 801 N N . VAL A 1 100 ? -15.186 23.699 11.283 1.00 69.12 100 VAL A N 1
ATOM 802 C CA . VAL A 1 100 ? -14.327 24.903 11.277 1.00 69.12 100 VAL A CA 1
ATOM 803 C C . VAL A 1 100 ? -14.184 25.479 9.866 1.00 69.12 100 VAL A C 1
ATOM 805 O O . VAL A 1 100 ? -14.139 26.696 9.701 1.00 69.12 100 VAL A O 1
ATOM 808 N N . ARG A 1 101 ? -14.154 24.625 8.838 1.00 61.31 101 ARG A N 1
ATOM 809 C CA . ARG A 1 101 ? -14.060 25.054 7.438 1.00 61.31 101 ARG A CA 1
ATOM 810 C C . ARG A 1 101 ? -15.340 25.737 6.948 1.00 61.31 101 ARG A C 1
ATOM 812 O O . ARG A 1 101 ? -15.231 26.704 6.204 1.00 61.31 101 ARG A O 1
ATOM 819 N N . ASP A 1 102 ? -16.504 25.289 7.412 1.00 59.03 102 ASP A N 1
ATOM 820 C CA . ASP A 1 102 ? -17.802 25.894 7.076 1.00 59.03 102 ASP A CA 1
ATOM 821 C C . ASP A 1 102 ? -18.099 27.168 7.893 1.00 59.03 102 ASP A C 1
ATOM 823 O O . ASP A 1 102 ? -18.890 28.009 7.472 1.00 59.03 102 ASP A O 1
ATOM 827 N N . SER A 1 103 ? -17.448 27.334 9.052 1.00 59.06 103 SER A N 1
ATOM 828 C CA . SER A 1 103 ? -17.634 28.489 9.948 1.00 59.06 103 SER A CA 1
ATOM 829 C C . SER A 1 103 ? -16.692 29.663 9.660 1.00 59.06 103 SER A C 1
ATOM 831 O O . SER A 1 103 ?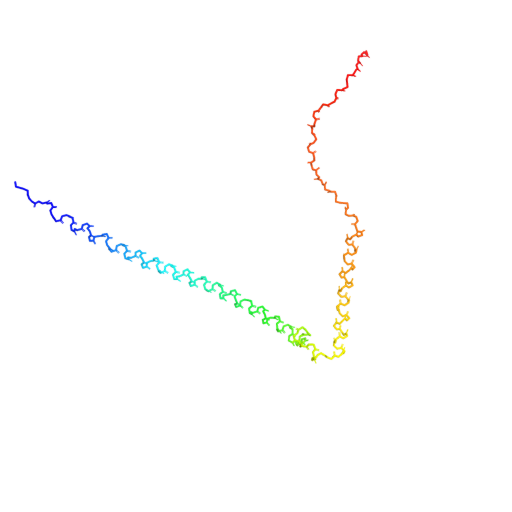 -16.882 30.740 10.221 1.00 59.06 103 SER A O 1
ATOM 833 N N . ASN A 1 104 ? -15.689 29.483 8.796 1.00 53.16 104 ASN A N 1
ATOM 834 C CA . ASN A 1 104 ? -14.903 30.588 8.259 1.00 53.16 104 ASN A CA 1
ATOM 835 C C . ASN A 1 104 ? -15.588 31.086 6.977 1.00 53.16 104 ASN A C 1
ATOM 837 O O . ASN A 1 104 ? -15.439 30.429 5.942 1.00 53.16 104 ASN A O 1
ATOM 841 N N . PRO A 1 105 ? -16.304 32.231 6.982 1.00 51.00 105 PRO A N 1
ATOM 842 C CA . PRO A 1 105 ? -16.625 32.909 5.739 1.00 51.00 105 PRO A CA 1
ATOM 843 C C . PRO A 1 105 ? -15.290 33.294 5.116 1.00 51.00 105 PRO A C 1
ATOM 845 O O . PRO A 1 105 ? -14.606 34.215 5.561 1.00 51.00 105 PRO A O 1
ATOM 848 N N . VAL A 1 106 ? -14.869 32.515 4.127 1.00 55.19 106 VAL A N 1
ATOM 849 C CA . VAL A 1 106 ? -13.720 32.864 3.320 1.00 55.19 106 VAL A CA 1
ATOM 850 C C . VAL A 1 106 ? -14.124 34.135 2.579 1.00 55.19 106 VAL A C 1
ATOM 852 O O . VAL A 1 106 ? -14.860 34.108 1.592 1.00 55.19 106 VAL A O 1
ATOM 855 N N . GLU A 1 107 ? -13.679 35.284 3.088 1.00 56.31 107 GLU A N 1
ATOM 856 C CA . GLU A 1 107 ? -13.513 36.484 2.282 1.00 56.31 107 GLU A CA 1
ATOM 857 C C . GLU A 1 107 ? -12.464 36.141 1.227 1.00 56.31 107 GLU A C 1
ATOM 859 O O . GLU A 1 107 ? -11.279 36.458 1.319 1.00 56.31 107 GLU A O 1
ATOM 864 N N . THR A 1 108 ? -12.915 35.401 0.217 1.00 49.44 108 THR A N 1
ATOM 865 C CA . THR A 1 108 ? -12.172 35.189 -1.005 1.00 49.44 108 THR A CA 1
ATOM 866 C C . THR A 1 108 ? -12.244 36.529 -1.703 1.00 49.44 108 THR A C 1
ATOM 868 O O . THR A 1 108 ? -13.139 36.780 -2.511 1.00 49.44 108 THR A O 1
ATOM 871 N N . SER A 1 109 ? -11.312 37.417 -1.357 1.00 51.97 109 SER A N 1
ATOM 872 C CA . SER A 1 109 ? -10.887 38.493 -2.240 1.00 51.97 109 SER A CA 1
ATOM 873 C C . SER A 1 109 ? -10.331 37.831 -3.498 1.00 51.97 109 SER A C 1
ATOM 875 O O . SER A 1 109 ? -9.130 37.655 -3.681 1.00 51.97 109 SER A O 1
ATOM 877 N N . THR A 1 110 ? -11.250 37.372 -4.344 1.00 44.88 110 THR A N 1
ATOM 878 C CA . THR A 1 110 ? -10.970 36.966 -5.704 1.00 44.88 110 THR A CA 1
ATOM 879 C C . THR A 1 110 ? -10.791 38.272 -6.446 1.00 44.88 110 THR A C 1
ATOM 881 O O . THR A 1 110 ? -11.763 38.940 -6.794 1.00 44.88 110 THR A O 1
ATOM 884 N N . SER A 1 111 ? -9.540 38.669 -6.648 1.00 46.16 111 SER A N 1
ATOM 885 C CA . SER A 1 111 ? -9.189 39.702 -7.614 1.00 46.16 111 SER A CA 1
ATOM 886 C C . SER A 1 111 ? -9.551 39.198 -9.011 1.00 46.16 111 SER A C 1
ATOM 888 O O . SER A 1 111 ? -8.704 38.707 -9.751 1.00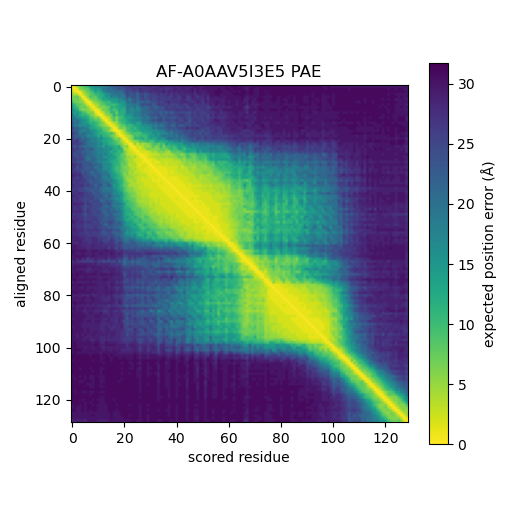 46.16 111 SER A O 1
ATOM 890 N N . THR A 1 112 ? -10.823 39.297 -9.390 1.00 42.69 112 THR A N 1
ATOM 891 C CA . THR A 1 112 ? -11.209 39.262 -10.796 1.00 42.69 112 THR A CA 1
ATOM 892 C C . THR A 1 112 ? -10.864 40.621 -11.381 1.00 42.69 112 THR A C 1
ATOM 894 O O . THR A 1 112 ? -11.581 41.603 -11.168 1.00 42.69 112 THR A O 1
ATOM 897 N N . ALA A 1 113 ? -9.756 40.679 -12.120 1.00 45.66 113 ALA A N 1
ATOM 898 C CA . ALA A 1 113 ? -9.490 41.752 -13.062 1.00 45.66 113 ALA A CA 1
ATOM 899 C C . ALA A 1 113 ? -10.643 41.787 -14.077 1.00 45.66 113 ALA A C 1
ATOM 901 O O . ALA A 1 113 ? -10.654 41.058 -15.065 1.00 45.66 113 ALA A O 1
ATOM 902 N N . THR A 1 114 ? -11.651 42.609 -13.795 1.00 41.62 114 THR A N 1
ATOM 903 C CA . THR A 1 114 ? -12.713 42.912 -14.747 1.00 41.62 114 THR A CA 1
ATOM 904 C C . THR A 1 114 ? -12.235 44.117 -15.536 1.00 41.62 114 THR A C 1
ATOM 906 O O . THR A 1 114 ? -12.194 45.233 -15.020 1.00 41.62 114 THR A O 1
ATOM 909 N N . THR A 1 115 ? -11.817 43.880 -16.778 1.00 46.28 115 THR A N 1
ATOM 910 C CA . THR A 1 115 ? -11.573 44.922 -17.773 1.00 46.28 115 THR A CA 1
ATOM 911 C C . THR A 1 115 ? -12.857 45.728 -17.957 1.00 46.28 115 THR A C 1
ATOM 913 O O . THR A 1 115 ? -13.761 45.347 -18.695 1.00 46.28 115 THR A O 1
ATOM 916 N N . ALA A 1 116 ? -12.950 46.848 -17.249 1.00 41.16 116 ALA A N 1
ATOM 917 C CA . ALA A 1 116 ? -13.988 47.840 -17.429 1.00 41.16 116 ALA A CA 1
ATOM 918 C C . ALA A 1 116 ? -13.534 48.830 -18.505 1.00 41.16 116 ALA A C 1
ATOM 920 O O . ALA A 1 116 ? -12.749 49.729 -18.220 1.00 41.16 116 ALA A O 1
ATOM 921 N N . ASN A 1 117 ? -14.044 48.695 -19.731 1.00 39.34 117 ASN A N 1
ATOM 922 C CA . ASN A 1 117 ? -14.352 49.890 -20.515 1.00 39.34 117 ASN A CA 1
ATOM 923 C C . ASN A 1 117 ? -15.463 49.620 -21.538 1.00 39.34 117 ASN A C 1
ATOM 925 O O . ASN A 1 117 ? -15.235 49.425 -22.730 1.00 39.34 117 ASN A O 1
ATOM 929 N N . GLY A 1 118 ? -16.690 49.563 -21.021 1.00 38.91 118 GLY A N 1
ATOM 930 C CA . GLY A 1 118 ? -17.908 49.631 -21.811 1.00 38.91 118 GLY A CA 1
ATOM 931 C C . GLY A 1 118 ? -18.216 51.082 -22.164 1.00 38.91 118 GLY A C 1
ATOM 932 O O . GLY A 1 118 ? -18.371 51.938 -21.294 1.00 38.91 118 GLY A O 1
ATOM 933 N N . ASN A 1 119 ? -18.315 51.328 -23.463 1.00 40.84 119 ASN A N 1
ATOM 934 C CA . ASN A 1 119 ? -18.791 52.560 -24.063 1.00 40.84 119 ASN A CA 1
ATOM 935 C C . ASN A 1 119 ? -20.160 52.998 -23.515 1.00 40.84 119 ASN A C 1
ATOM 937 O O . ASN A 1 119 ? -21.093 52.205 -23.426 1.00 40.84 119 ASN A O 1
ATOM 941 N N . GLY A 1 120 ? -20.303 54.312 -23.325 1.00 41.16 120 GLY A N 1
ATOM 942 C CA . GLY A 1 120 ? -21.549 55.022 -23.608 1.00 41.16 120 GLY A CA 1
ATOM 943 C C . GLY A 1 120 ? -22.506 55.240 -22.438 1.00 41.16 120 GLY A C 1
ATOM 944 O O . GLY A 1 120 ? -23.445 54.478 -22.234 1.00 41.16 120 GLY A O 1
ATOM 945 N N . ARG A 1 121 ? -22.426 5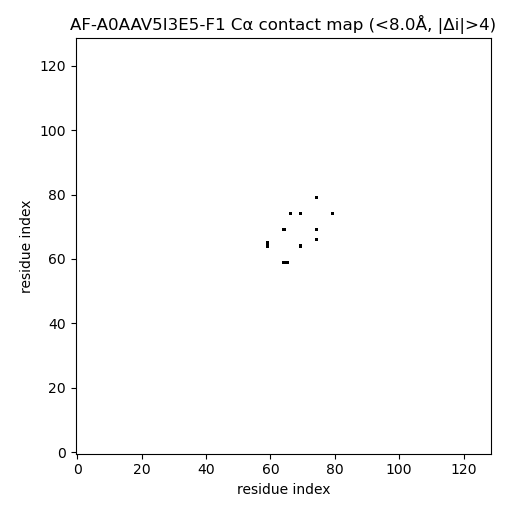6.420 -21.809 1.00 39.84 121 ARG A N 1
ATOM 946 C CA . ARG A 1 121 ? -23.659 57.124 -21.428 1.00 39.84 121 ARG A CA 1
ATOM 947 C C . ARG A 1 121 ? -23.494 58.641 -21.443 1.00 39.84 121 ARG A C 1
ATOM 949 O O . ARG A 1 121 ? -22.899 59.259 -20.569 1.00 39.84 121 ARG A O 1
ATOM 956 N N . LEU A 1 122 ? -24.069 59.207 -22.499 1.00 47.34 122 LEU A N 1
ATOM 957 C CA . LEU A 1 122 ? -24.372 60.612 -22.727 1.00 47.34 122 LEU A CA 1
ATOM 958 C C . LEU A 1 122 ? -24.890 61.307 -21.452 1.00 47.34 122 LEU A C 1
ATOM 960 O O . LEU A 1 122 ? -25.968 60.979 -20.957 1.00 47.34 122 LEU A O 1
ATOM 964 N N . ARG A 1 123 ? -24.206 62.364 -21.006 1.00 54.09 123 ARG A N 1
ATOM 965 C CA . ARG A 1 123 ? -24.849 63.475 -20.293 1.00 54.09 123 ARG A CA 1
ATOM 966 C C . ARG A 1 123 ? -24.480 64.791 -20.967 1.00 54.09 123 ARG A C 1
ATOM 968 O O . ARG A 1 123 ? -23.483 65.436 -20.670 1.00 54.09 123 ARG A O 1
ATOM 975 N N . ARG A 1 124 ? -25.344 65.183 -21.908 1.00 48.94 124 ARG A N 1
ATOM 976 C CA . ARG A 1 124 ? -25.542 66.583 -22.291 1.00 48.94 124 ARG A CA 1
ATOM 977 C C . ARG A 1 124 ? -25.993 67.347 -21.041 1.00 48.94 124 ARG A C 1
ATOM 979 O O . ARG A 1 124 ? -27.003 66.967 -20.463 1.00 48.94 124 ARG A O 1
ATOM 986 N N . GLN A 1 125 ? -25.333 68.446 -20.696 1.00 46.66 125 GLN A N 1
ATOM 987 C CA . GLN A 1 125 ? -25.910 69.791 -20.825 1.00 46.66 125 GLN A CA 1
ATOM 988 C C . GLN A 1 125 ? -25.033 70.874 -20.178 1.00 46.66 125 GLN A C 1
ATOM 990 O O . GLN A 1 125 ? -24.820 70.884 -18.977 1.00 46.66 125 GLN A O 1
ATOM 995 N N . ARG A 1 126 ? -24.722 71.854 -21.039 1.00 44.69 126 ARG A N 1
ATOM 996 C CA . ARG A 1 126 ? -24.794 73.312 -20.836 1.00 44.69 126 ARG A CA 1
ATOM 997 C C . ARG A 1 126 ? -23.737 73.968 -19.934 1.00 44.69 126 ARG A C 1
ATOM 999 O O . ARG A 1 126 ? -23.708 73.763 -18.738 1.00 44.69 126 ARG A O 1
ATOM 1006 N N . ARG A 1 127 ? -22.802 74.722 -20.523 1.00 51.72 127 ARG A N 1
ATOM 1007 C CA . ARG A 1 127 ? -22.896 76.120 -21.028 1.00 51.72 127 ARG A CA 1
ATOM 1008 C C . ARG A 1 127 ? -22.803 77.166 -19.907 1.00 51.72 127 ARG A C 1
ATOM 1010 O O . ARG A 1 127 ? -23.756 77.305 -19.153 1.00 51.72 127 ARG A O 1
ATOM 1017 N N . ARG A 1 128 ? -21.797 78.039 -20.088 1.00 48.12 128 ARG A N 1
ATOM 1018 C CA . ARG A 1 128 ? -21.684 79.442 -19.633 1.00 48.12 128 ARG A CA 1
ATOM 1019 C C . ARG A 1 128 ? -21.291 79.558 -18.152 1.00 48.12 128 ARG A C 1
ATOM 1021 O O . ARG A 1 128 ? -21.908 78.916 -17.325 1.00 48.12 128 ARG A O 1
ATOM 1028 N N . ARG A 1 129 ? -20.299 80.352 -17.769 1.00 54.81 129 ARG A N 1
ATOM 1029 C CA . ARG A 1 129 ? -19.663 81.519 -18.390 1.00 54.81 129 ARG A CA 1
ATOM 1030 C C . ARG A 1 129 ? -18.266 81.671 -17.803 1.00 54.81 129 ARG A C 1
ATOM 1032 O O . ARG A 1 129 ? -18.101 81.225 -16.650 1.00 54.81 129 ARG A O 1
#

Organism: NCBI:txid152421

Secondary structure (DSSP, 8-state):
----SSSGGGTHHHHSHHHHH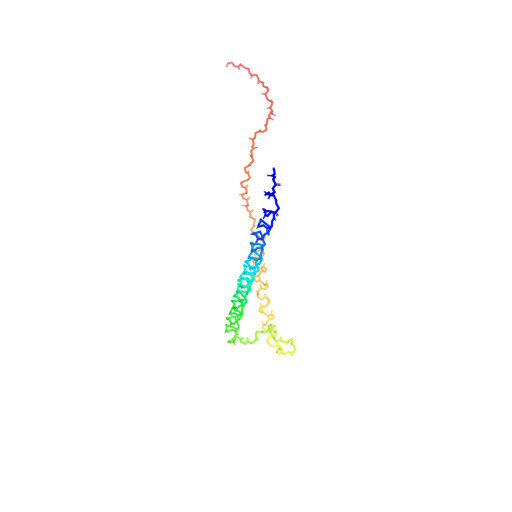HHHHHHHHHHHHHHHHHHHHHHHHHHHHHHHHHHHHHHHGGG-S-TTTS-GGGS-HHHHHHHHHHHHHHHHHHHHHHHHHHHS-------------------------

Radius of gyration: 39.95 Å; Cα contacts (8 Å, |Δi|>4): 6; chains: 1; bounding box: 54×95×108 Å

Solvent-accessible surface area (backbone atoms only — not comparable to full-atom values): 8190 Å² total; per-residue (Å²): 142,85,89,89,73,81,69,63,73,65,54,66,61,62,67,62,54,62,60,56,55,54,52,51,54,50,50,52,51,52,51,52,52,52,50,51,50,52,50,52,52,55,49,52,52,52,51,54,49,52,49,50,50,50,50,49,49,61,68,37,53,86,70,42,86,48,78,89,76,50,59,77,92,75,56,52,73,67,59,52,51,51,51,51,51,51,53,51,52,52,51,50,53,53,49,50,56,50,52,54,58,73,68,47,81,76,82,70,80,69,82,72,86,70,88,82,80,81,85,86,81,91,77,90,78,83,83,89,133

pLDDT: mean 70.6, std 18.82, range [38.59, 96.44]